Protein AF-A0A350LSX0-F1 (afdb_monomer)

Structure (mmCIF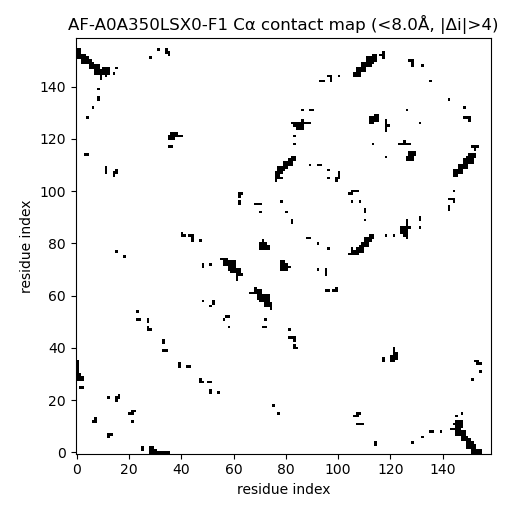, N/CA/C/O backbone):
data_AF-A0A350LSX0-F1
#
_entry.id   AF-A0A350LSX0-F1
#
loop_
_atom_site.group_PDB
_atom_site.id
_atom_site.type_symbol
_atom_site.label_atom_id
_atom_site.label_alt_id
_atom_site.label_comp_id
_atom_site.label_asym_id
_atom_site.label_entity_id
_atom_site.label_seq_id
_atom_site.pdbx_PDB_ins_code
_atom_site.Cartn_x
_atom_site.Cartn_y
_atom_site.Cartn_z
_atom_site.occupancy
_atom_site.B_iso_or_equiv
_atom_site.auth_seq_id
_atom_site.auth_comp_id
_atom_site.auth_asym_id
_atom_site.auth_atom_id
_atom_site.pdbx_PDB_model_num
ATOM 1 N N . MET A 1 1 ? 0.046 -7.580 -15.743 1.00 90.56 1 MET A N 1
ATOM 2 C CA . MET A 1 1 ? 0.587 -7.175 -14.423 1.00 90.56 1 MET A CA 1
ATOM 3 C C . MET A 1 1 ? -0.139 -7.968 -13.375 1.00 90.56 1 MET A C 1
ATOM 5 O O . MET A 1 1 ? -1.359 -8.046 -13.428 1.00 90.56 1 MET A O 1
ATOM 9 N N . GLU A 1 2 ? 0.595 -8.525 -12.425 1.00 93.00 2 GLU A N 1
ATOM 10 C CA . GLU A 1 2 ? 0.036 -9.377 -11.383 1.00 93.00 2 GLU A CA 1
ATOM 11 C C . GLU A 1 2 ? 0.762 -9.194 -10.048 1.00 93.00 2 GLU A C 1
ATOM 13 O O . GLU A 1 2 ? 1.821 -8.565 -9.965 1.00 93.00 2 GLU A O 1
ATOM 18 N N . ALA A 1 3 ? 0.169 -9.734 -8.985 1.00 93.81 3 ALA A N 1
ATOM 19 C CA . ALA A 1 3 ? 0.830 -9.851 -7.696 1.00 93.81 3 ALA A CA 1
ATOM 20 C C . ALA A 1 3 ? 1.832 -11.015 -7.733 1.00 93.81 3 ALA A C 1
ATOM 22 O O . ALA A 1 3 ? 1.428 -12.167 -7.856 1.00 93.81 3 ALA A O 1
ATOM 23 N N . ALA A 1 4 ? 3.118 -10.713 -7.570 1.00 94.44 4 ALA A N 1
ATOM 24 C CA . ALA A 1 4 ? 4.205 -11.688 -7.654 1.00 94.44 4 ALA A CA 1
ATOM 25 C C . ALA A 1 4 ? 4.786 -12.056 -6.279 1.00 94.44 4 ALA A C 1
ATOM 27 O O . ALA A 1 4 ? 5.150 -13.204 -6.034 1.00 94.44 4 ALA A O 1
ATOM 28 N N . GLU A 1 5 ? 4.852 -11.096 -5.352 1.00 96.88 5 GLU A N 1
ATOM 29 C CA . GLU A 1 5 ? 5.448 -11.293 -4.027 1.00 96.88 5 GLU A CA 1
ATOM 30 C C . GLU A 1 5 ? 4.555 -10.715 -2.923 1.00 96.88 5 GLU A C 1
ATOM 32 O O . GLU A 1 5 ? 3.847 -9.726 -3.117 1.00 96.88 5 GLU A O 1
ATOM 37 N N . THR A 1 6 ? 4.587 -11.314 -1.731 1.00 97.81 6 THR A N 1
ATOM 38 C CA . THR A 1 6 ? 3.789 -10.858 -0.583 1.00 97.81 6 THR A CA 1
ATOM 39 C C . THR A 1 6 ? 4.586 -10.913 0.713 1.00 97.81 6 THR A C 1
ATOM 41 O O . THR A 1 6 ? 5.335 -11.857 0.961 1.00 97.81 6 THR A O 1
ATOM 44 N N . PHE A 1 7 ? 4.418 -9.900 1.562 1.00 98.31 7 PHE A N 1
ATOM 45 C CA . PHE A 1 7 ? 4.984 -9.859 2.906 1.00 98.31 7 PHE A CA 1
ATOM 46 C C . PHE A 1 7 ? 3.950 -9.324 3.896 1.00 98.31 7 PHE A C 1
ATOM 48 O O . PHE A 1 7 ? 3.413 -8.228 3.719 1.00 98.31 7 PHE A O 1
ATOM 55 N N . SER A 1 8 ? 3.684 -10.096 4.952 1.00 98.00 8 SER A N 1
ATOM 56 C CA . SER A 1 8 ? 2.760 -9.709 6.020 1.00 98.00 8 SER A CA 1
ATOM 57 C C . SER A 1 8 ? 3.538 -9.210 7.236 1.00 98.00 8 SER A C 1
ATOM 59 O O . SER A 1 8 ? 4.121 -9.984 7.997 1.00 98.00 8 SER A O 1
ATOM 61 N N . HIS A 1 9 ? 3.551 -7.893 7.431 1.00 98.31 9 HIS A N 1
ATOM 62 C CA . HIS A 1 9 ? 4.085 -7.267 8.634 1.00 98.31 9 HIS A CA 1
ATOM 63 C C . HIS A 1 9 ? 3.003 -7.212 9.706 1.00 98.31 9 HIS A C 1
ATOM 65 O O . HIS A 1 9 ? 1.941 -6.630 9.480 1.00 98.31 9 HIS A O 1
ATOM 71 N N . ARG A 1 10 ? 3.281 -7.791 10.882 1.00 97.50 10 ARG A N 1
ATOM 72 C CA . ARG A 1 10 ? 2.348 -7.817 12.027 1.00 97.50 10 ARG A CA 1
ATOM 73 C C . ARG A 1 10 ? 0.950 -8.322 11.642 1.00 97.50 10 ARG A C 1
ATOM 75 O O . ARG A 1 10 ? -0.051 -7.744 12.050 1.00 97.50 10 ARG A O 1
ATOM 82 N N . TYR A 1 11 ? 0.903 -9.399 10.860 1.00 97.75 11 TYR A N 1
ATOM 83 C CA . TYR A 1 11 ? -0.334 -10.013 10.367 1.00 97.75 11 TYR A CA 1
ATOM 84 C C . TYR A 1 11 ? -1.203 -9.085 9.491 1.00 97.75 11 TYR A C 1
ATOM 86 O O . TYR A 1 11 ? -2.427 -9.208 9.456 1.00 97.75 11 TYR A O 1
ATOM 94 N N . GLY A 1 12 ? -0.593 -8.120 8.791 1.00 98.12 12 GLY A N 1
ATOM 95 C CA . GLY A 1 12 ? -1.312 -7.161 7.950 1.00 98.12 12 GLY A CA 1
ATOM 96 C C . GLY A 1 12 ? -2.175 -7.815 6.871 1.00 98.12 12 GLY A C 1
ATOM 97 O O . GLY A 1 12 ? -3.327 -7.423 6.694 1.00 98.12 12 GLY A O 1
ATOM 98 N N . GLN A 1 13 ? -1.668 -8.847 6.191 1.00 98.12 13 GLN A N 1
ATOM 99 C CA . GLN A 1 13 ? -2.440 -9.569 5.173 1.00 98.12 13 GLN A CA 1
ATOM 100 C C . GLN A 1 13 ? -3.673 -10.252 5.784 1.00 98.12 13 GLN A C 1
ATOM 102 O O . GLN A 1 13 ? -4.747 -10.278 5.183 1.00 98.12 13 GLN A O 1
ATOM 107 N N . GLU A 1 14 ? -3.531 -10.796 6.986 1.00 98.50 14 GLU A N 1
ATOM 108 C CA . GLU A 1 14 ? -4.579 -11.487 7.721 1.00 98.50 14 GLU A CA 1
ATOM 109 C C . GLU A 1 14 ? -5.671 -10.517 8.176 1.00 98.50 14 GLU A C 1
ATOM 111 O O . GLU A 1 14 ? -6.850 -10.835 8.030 1.00 98.50 14 GLU A O 1
ATOM 116 N N . VAL A 1 15 ? -5.308 -9.316 8.63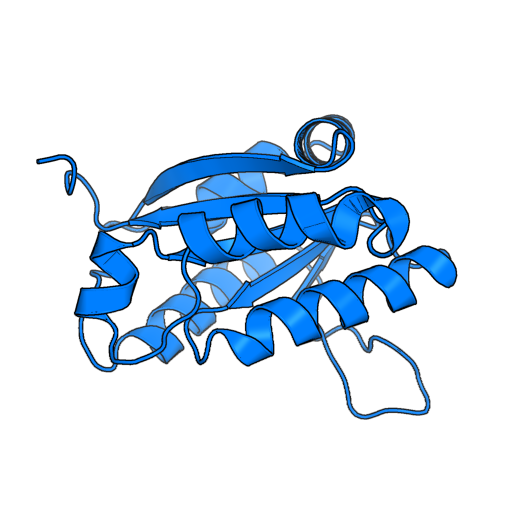9 1.00 98.31 15 VAL A N 1
ATOM 117 C CA . VAL A 1 15 ? -6.284 -8.263 8.968 1.00 98.31 15 VAL A CA 1
ATOM 118 C C . VAL A 1 15 ? -7.052 -7.831 7.717 1.00 98.31 15 VAL A C 1
ATOM 120 O O . VAL A 1 15 ? -8.280 -7.756 7.747 1.00 98.31 15 VAL A O 1
ATOM 123 N N . VAL A 1 16 ? -6.365 -7.625 6.587 1.00 98.38 16 VAL A N 1
ATOM 124 C CA . VAL A 1 16 ? -7.013 -7.286 5.305 1.00 98.38 16 VAL A CA 1
ATOM 125 C C . VAL A 1 16 ? -7.951 -8.408 4.841 1.00 98.38 16 VAL A C 1
ATOM 127 O O . VAL A 1 16 ? -9.064 -8.144 4.383 1.00 98.38 16 VAL A O 1
ATOM 130 N N . LYS A 1 17 ? -7.548 -9.674 5.006 1.00 97.88 17 LYS A N 1
ATOM 131 C CA . LYS A 1 17 ? -8.390 -10.840 4.705 1.00 97.88 17 LYS A CA 1
ATOM 132 C C . LYS A 1 17 ? -9.614 -10.917 5.619 1.00 97.88 17 LYS A C 1
ATOM 134 O O . LYS A 1 17 ? -10.703 -11.195 5.130 1.00 97.88 17 LYS A O 1
ATOM 139 N N . ALA A 1 18 ? -9.464 -10.649 6.915 1.00 97.56 18 ALA A N 1
ATOM 140 C CA . ALA A 1 18 ? -10.574 -10.634 7.871 1.00 97.56 18 ALA A CA 1
ATOM 141 C C . ALA A 1 18 ? -11.612 -9.538 7.561 1.00 97.56 18 ALA A C 1
ATOM 143 O O . ALA A 1 18 ? -12.774 -9.672 7.935 1.00 97.56 18 ALA A O 1
ATOM 144 N N . ARG A 1 19 ? -11.211 -8.485 6.836 1.00 96.75 19 ARG A N 1
ATOM 145 C CA . ARG A 1 19 ? -12.097 -7.443 6.290 1.00 96.75 19 ARG A CA 1
ATOM 146 C C . ARG A 1 19 ? -12.722 -7.804 4.935 1.00 96.75 19 ARG A C 1
ATOM 148 O O . ARG A 1 19 ? -13.415 -6.975 4.369 1.00 96.75 19 ARG A O 1
ATOM 155 N N . ALA A 1 20 ? -12.475 -9.007 4.410 1.00 97.62 20 ALA A N 1
ATOM 156 C CA . ALA A 1 20 ? -12.899 -9.451 3.077 1.00 97.62 20 ALA A CA 1
ATOM 157 C C . ALA A 1 20 ? -12.360 -8.598 1.905 1.00 97.62 20 ALA A C 1
ATOM 159 O O . ALA A 1 20 ? -12.885 -8.666 0.801 1.00 97.62 20 ALA A O 1
ATOM 160 N N . LEU A 1 21 ? -11.271 -7.845 2.112 1.00 98.38 21 LEU A N 1
ATOM 161 C CA . LEU A 1 21 ? -10.711 -6.940 1.097 1.00 98.38 21 LEU A CA 1
ATOM 162 C C . LEU A 1 21 ? -9.533 -7.530 0.313 1.00 98.38 21 LEU A C 1
ATOM 164 O O . LEU A 1 21 ? -9.080 -6.930 -0.658 1.00 98.38 21 LEU A O 1
ATOM 168 N N . ARG A 1 22 ? -9.010 -8.697 0.713 1.00 98.00 22 ARG A N 1
ATOM 169 C CA . ARG A 1 22 ? -7.816 -9.289 0.084 1.00 98.00 22 ARG A CA 1
ATOM 170 C C . ARG A 1 22 ? -7.996 -9.481 -1.422 1.00 98.00 22 ARG A C 1
ATOM 172 O O . ARG A 1 22 ? -7.127 -9.077 -2.190 1.00 98.00 22 ARG A O 1
ATOM 179 N N . ASP A 1 23 ? -9.093 -10.107 -1.824 1.00 97.56 23 ASP A N 1
ATOM 180 C CA . ASP A 1 23 ? -9.300 -10.478 -3.223 1.00 97.56 23 ASP A CA 1
ATOM 181 C C . ASP A 1 23 ? -9.606 -9.237 -4.078 1.00 97.56 23 ASP A C 1
ATOM 183 O O . ASP A 1 23 ? -9.139 -9.152 -5.210 1.00 97.56 23 ASP A O 1
ATOM 187 N N . GLU A 1 24 ? -10.259 -8.214 -3.508 1.00 97.75 24 GLU A N 1
ATOM 188 C CA . GLU A 1 24 ? -10.415 -6.904 -4.157 1.00 97.75 24 GLU A CA 1
ATOM 189 C C . GLU A 1 24 ? -9.065 -6.225 -4.423 1.00 97.75 24 GLU A C 1
ATOM 191 O O . GLU A 1 24 ? -8.840 -5.690 -5.509 1.00 97.75 24 GLU A O 1
ATOM 196 N N . VAL A 1 25 ? -8.147 -6.257 -3.449 1.00 98.12 25 VAL A N 1
ATOM 197 C CA . VAL A 1 25 ? -6.797 -5.695 -3.607 1.00 98.12 25 VAL A CA 1
ATOM 198 C C . VAL A 1 25 ? -6.043 -6.425 -4.719 1.00 98.12 25 VAL A C 1
ATOM 200 O O . VAL A 1 25 ? -5.471 -5.766 -5.588 1.00 98.12 25 VAL A O 1
ATOM 203 N N . LEU A 1 26 ? -6.072 -7.762 -4.737 1.00 97.75 26 LEU A N 1
ATOM 204 C CA . LEU A 1 26 ? -5.422 -8.560 -5.786 1.00 97.75 26 LEU A CA 1
ATOM 205 C C . LEU A 1 26 ? -6.017 -8.272 -7.170 1.00 97.75 26 LEU A C 1
ATOM 207 O O . LEU A 1 26 ? -5.274 -8.042 -8.121 1.00 97.75 26 LEU A O 1
ATOM 211 N N . ALA A 1 27 ? -7.344 -8.199 -7.273 1.00 96.62 27 ALA A N 1
ATOM 212 C CA . ALA A 1 27 ? -8.020 -7.844 -8.516 1.00 96.62 27 ALA A CA 1
ATOM 213 C C . ALA A 1 27 ? -7.669 -6.419 -8.980 1.00 96.62 27 ALA A C 1
ATOM 215 O O . ALA A 1 27 ? -7.510 -6.177 -10.172 1.00 96.62 27 ALA A O 1
ATOM 216 N N . SER A 1 28 ? -7.483 -5.470 -8.054 1.00 96.50 28 SER A N 1
ATOM 217 C CA . SER A 1 28 ? -7.142 -4.083 -8.402 1.00 96.50 28 SER A CA 1
ATOM 218 C C . SER A 1 28 ? -5.751 -3.925 -9.028 1.00 96.50 28 SER A C 1
ATOM 220 O O . SER A 1 28 ? -5.526 -2.976 -9.786 1.00 96.50 28 SER A O 1
ATOM 222 N N . VAL A 1 29 ? -4.819 -4.841 -8.742 1.00 95.81 29 VAL A N 1
ATOM 223 C CA . VAL A 1 29 ? -3.461 -4.820 -9.309 1.00 95.81 29 VAL A CA 1
ATOM 224 C C . VAL A 1 29 ? -3.303 -5.720 -10.533 1.00 95.81 29 VAL A C 1
ATOM 226 O O . VAL A 1 29 ? -2.344 -5.546 -11.276 1.00 95.81 29 VAL A O 1
ATOM 229 N N . SER A 1 30 ? -4.238 -6.636 -10.779 1.00 93.88 30 SER A N 1
ATOM 230 C CA . SER A 1 30 ? -4.233 -7.484 -11.973 1.00 93.88 30 SER A CA 1
ATOM 231 C C . SER A 1 30 ? -4.598 -6.672 -13.225 1.00 93.88 30 SER A C 1
ATOM 233 O O . SER A 1 30 ? -5.538 -5.871 -13.199 1.00 93.88 30 SER A O 1
ATOM 235 N N . SER A 1 31 ? -3.807 -6.791 -14.299 1.00 89.31 31 SER A N 1
ATOM 236 C CA . SER A 1 31 ? -4.041 -6.070 -15.560 1.00 89.31 31 SER A CA 1
ATOM 237 C C . SER A 1 31 ? -3.163 -6.557 -16.718 1.00 89.31 31 SER A C 1
ATOM 239 O O . SER A 1 31 ? -1.979 -6.229 -16.747 1.00 89.31 31 SER A O 1
ATOM 241 N N . ASP A 1 32 ? -3.754 -7.166 -17.739 1.00 86.06 32 ASP A N 1
ATOM 242 C CA . ASP A 1 32 ? -3.034 -7.643 -18.936 1.00 86.06 32 ASP A CA 1
ATOM 243 C C . ASP A 1 32 ? -2.578 -6.487 -19.856 1.00 86.06 32 ASP A C 1
ATOM 245 O O . ASP A 1 32 ? -1.656 -6.611 -20.656 1.00 86.06 32 ASP A O 1
ATOM 249 N N . GLU A 1 33 ? -3.220 -5.321 -19.737 1.00 83.94 33 GLU A N 1
ATOM 250 C CA . GLU A 1 33 ? -3.027 -4.171 -20.635 1.00 83.94 33 GLU A CA 1
ATOM 251 C C . GLU A 1 33 ? -1.869 -3.238 -20.243 1.00 83.94 33 GLU A C 1
ATOM 253 O O . GLU A 1 33 ? -1.480 -2.349 -21.013 1.00 83.94 33 GLU A O 1
ATOM 258 N N . ILE A 1 34 ? -1.358 -3.366 -19.015 1.00 85.75 34 ILE A N 1
ATOM 259 C CA . ILE A 1 34 ? -0.366 -2.450 -18.448 1.00 85.75 34 ILE A CA 1
ATOM 260 C C . ILE A 1 34 ? 0.899 -3.232 -18.114 1.00 85.75 34 ILE A C 1
ATOM 262 O O . ILE A 1 34 ? 0.979 -3.908 -17.090 1.00 85.75 34 ILE A O 1
ATOM 266 N N . GLY A 1 35 ? 1.897 -3.098 -18.986 1.00 86.88 35 GLY A N 1
ATOM 267 C CA . GLY A 1 35 ? 3.244 -3.624 -18.769 1.00 86.88 35 GLY A CA 1
ATOM 268 C C . GLY A 1 35 ? 4.119 -2.720 -17.896 1.00 86.88 35 GLY A C 1
ATOM 269 O O . GLY A 1 35 ? 3.783 -1.559 -17.618 1.00 86.88 35 GLY A O 1
ATOM 270 N N . MET A 1 36 ? 5.288 -3.235 -17.516 1.00 90.44 36 MET A N 1
ATOM 271 C CA . MET A 1 36 ? 6.273 -2.535 -16.686 1.00 90.44 36 MET A CA 1
ATOM 272 C C . MET A 1 36 ? 7.350 -1.891 -17.562 1.00 90.44 36 M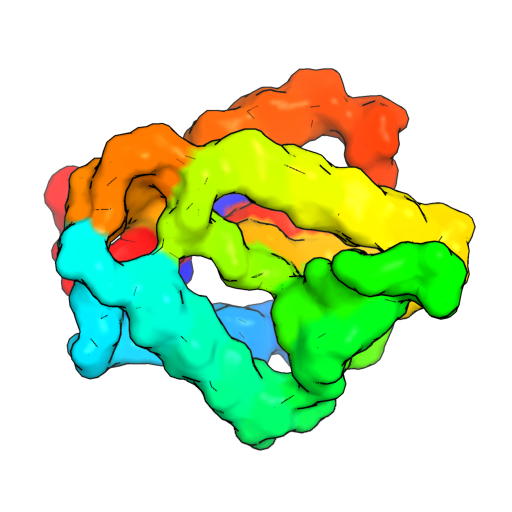ET A C 1
ATOM 274 O O . MET A 1 36 ? 8.305 -2.537 -17.975 1.00 90.44 36 MET A O 1
ATOM 278 N N . ALA A 1 37 ? 7.227 -0.592 -17.842 1.00 91.44 37 ALA A N 1
ATOM 279 C CA . ALA A 1 37 ? 8.216 0.129 -18.643 1.00 91.44 37 ALA A CA 1
ATOM 280 C C . ALA A 1 37 ? 8.439 1.561 -18.151 1.00 91.44 37 ALA A C 1
ATOM 282 O O . ALA A 1 37 ? 7.628 2.144 -17.422 1.00 91.44 37 ALA A O 1
ATOM 283 N N . ARG A 1 38 ? 9.554 2.164 -18.570 1.00 91.38 38 ARG A N 1
ATOM 284 C CA . ARG A 1 38 ? 9.881 3.549 -18.226 1.00 91.38 38 ARG A CA 1
ATOM 285 C C . ARG A 1 38 ? 8.740 4.481 -18.641 1.00 91.38 38 ARG A C 1
ATOM 287 O O . ARG A 1 38 ? 8.293 4.461 -19.780 1.00 91.38 38 ARG A O 1
ATOM 294 N N . GLY A 1 39 ? 8.292 5.319 -17.706 1.00 90.12 39 GLY A N 1
ATOM 295 C CA . GLY A 1 39 ? 7.164 6.233 -17.916 1.00 90.12 39 GLY A CA 1
ATOM 296 C C . GLY A 1 39 ? 5.784 5.633 -17.619 1.00 90.12 39 GLY A C 1
ATOM 297 O O . GLY A 1 39 ? 4.813 6.380 -17.581 1.00 90.12 39 GLY A O 1
ATOM 298 N N . HIS A 1 40 ? 5.672 4.331 -17.326 1.00 93.25 40 HIS A N 1
ATOM 299 C CA . HIS A 1 40 ? 4.387 3.702 -16.983 1.00 93.25 40 HIS A CA 1
ATOM 300 C C . HIS A 1 40 ? 3.982 3.875 -15.512 1.00 93.25 40 HIS A C 1
ATOM 302 O O . HIS A 1 40 ? 2.855 3.549 -15.154 1.00 93.25 40 HIS A O 1
ATOM 308 N N . ALA A 1 41 ? 4.855 4.407 -14.650 1.00 92.81 41 ALA A N 1
ATOM 309 C CA . ALA A 1 41 ? 4.599 4.512 -13.211 1.00 92.81 41 ALA A CA 1
ATOM 310 C C . ALA A 1 41 ? 3.293 5.257 -12.868 1.00 92.81 41 ALA A C 1
ATOM 312 O O . ALA A 1 41 ? 2.550 4.807 -11.993 1.00 92.81 41 ALA A O 1
ATOM 313 N N . SER A 1 42 ? 2.998 6.364 -13.565 1.00 93.31 42 SER A N 1
ATOM 314 C CA . SER A 1 42 ? 1.752 7.124 -13.393 1.00 93.31 42 SER A CA 1
ATOM 315 C C . SER A 1 42 ? 0.539 6.347 -13.899 1.00 93.31 42 SER A C 1
ATOM 317 O O . SER A 1 42 ? -0.458 6.266 -13.191 1.00 93.31 42 SER A O 1
ATOM 319 N N . ARG A 1 43 ? 0.652 5.716 -15.073 1.00 94.44 43 ARG A N 1
ATOM 320 C CA . ARG A 1 43 ? -0.409 4.898 -15.677 1.00 94.44 43 ARG A CA 1
ATOM 321 C C . ARG A 1 43 ? -0.781 3.702 -14.798 1.00 94.44 43 ARG A C 1
ATOM 323 O O . ARG A 1 43 ? -1.961 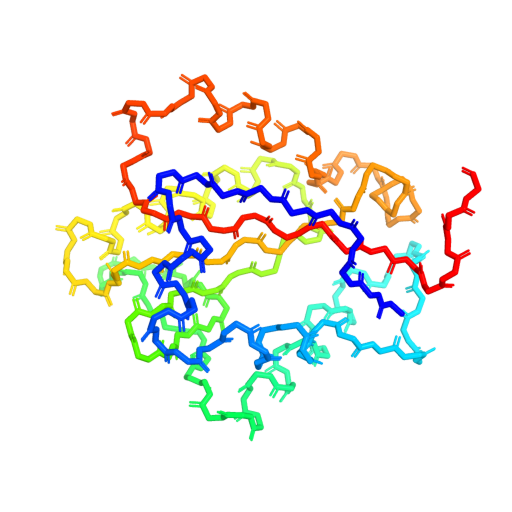3.423 -14.627 1.00 94.44 43 ARG A O 1
ATOM 330 N N . ILE A 1 44 ? 0.209 3.032 -14.205 1.00 94.94 44 ILE A N 1
ATOM 331 C CA . ILE A 1 44 ? -0.004 1.942 -13.240 1.00 94.94 44 ILE A CA 1
ATOM 332 C C . ILE A 1 44 ? -0.792 2.456 -12.034 1.00 94.94 44 ILE A C 1
ATOM 334 O O . ILE A 1 44 ? -1.796 1.860 -11.650 1.00 94.94 44 ILE A O 1
ATOM 338 N N . ASN A 1 45 ? -0.354 3.577 -11.451 1.00 94.81 45 ASN A N 1
ATOM 339 C CA . ASN A 1 45 ? -1.011 4.164 -10.287 1.00 94.81 45 ASN A CA 1
ATOM 340 C C . ASN A 1 45 ? -2.467 4.554 -10.602 1.00 94.81 45 ASN A C 1
ATOM 342 O O . ASN A 1 45 ? -3.377 4.166 -9.874 1.00 94.81 45 ASN A O 1
ATOM 346 N N . GLU A 1 46 ? -2.695 5.255 -11.712 1.00 95.25 46 GLU A N 1
ATOM 347 C CA . GLU A 1 46 ? -4.022 5.694 -12.145 1.00 95.25 46 GLU A CA 1
ATOM 348 C C . GLU A 1 46 ? -4.967 4.518 -12.415 1.00 95.25 46 GLU A C 1
ATOM 350 O O . GLU A 1 46 ? -6.103 4.522 -11.939 1.00 95.25 46 GLU A O 1
ATOM 355 N N . ALA A 1 47 ? -4.490 3.473 -13.093 1.00 95.75 47 ALA A N 1
ATOM 356 C CA . ALA A 1 47 ? -5.294 2.291 -13.381 1.00 95.75 47 ALA A CA 1
ATOM 357 C C . ALA A 1 47 ? -5.709 1.538 -12.111 1.00 95.75 47 ALA A C 1
ATOM 359 O O . ALA A 1 47 ? -6.876 1.172 -11.964 1.00 95.75 47 ALA A O 1
ATOM 360 N N . ILE A 1 48 ? -4.785 1.352 -11.161 1.00 96.94 48 ILE A N 1
ATOM 361 C CA . ILE A 1 48 ? -5.110 0.723 -9.874 1.00 96.94 48 ILE A CA 1
ATOM 362 C C . ILE A 1 48 ? -6.118 1.590 -9.107 1.00 96.94 48 ILE A C 1
ATOM 364 O O . ILE A 1 48 ? -7.108 1.067 -8.599 1.00 96.94 48 ILE A O 1
ATOM 368 N N . ARG A 1 49 ? -5.932 2.917 -9.066 1.00 97.12 49 ARG A N 1
ATOM 369 C CA . ARG A 1 49 ? -6.874 3.837 -8.400 1.00 97.12 49 ARG A CA 1
ATOM 370 C C . ARG A 1 49 ? -8.266 3.808 -9.025 1.00 97.12 49 ARG A C 1
ATOM 372 O O . ARG A 1 49 ? -9.249 3.786 -8.290 1.00 97.12 49 ARG A O 1
ATOM 379 N N . SER A 1 50 ? -8.359 3.762 -10.352 1.00 96.69 50 SER A N 1
ATOM 380 C CA . SER A 1 50 ? -9.633 3.644 -11.070 1.00 96.69 50 SER A CA 1
ATOM 381 C C . SER A 1 50 ? -10.371 2.347 -10.714 1.00 96.69 50 SER A C 1
ATOM 383 O O . SER A 1 50 ? -11.568 2.370 -10.409 1.00 96.69 50 SER A O 1
ATOM 385 N N . ARG A 1 51 ? -9.648 1.220 -10.652 1.00 97.12 51 ARG A N 1
ATOM 386 C CA . ARG A 1 51 ? -10.216 -0.067 -10.225 1.00 97.12 51 ARG A CA 1
ATOM 387 C C . ARG A 1 51 ? -10.652 -0.045 -8.762 1.00 97.12 51 ARG A C 1
ATOM 389 O O . ARG A 1 51 ? -11.765 -0.457 -8.468 1.00 97.12 51 ARG A O 1
ATOM 396 N N . LEU A 1 52 ? -9.841 0.509 -7.859 1.00 98.00 52 LEU A N 1
ATOM 397 C CA . LEU A 1 52 ? -10.207 0.661 -6.444 1.00 98.00 52 LEU A CA 1
ATOM 398 C C . LEU A 1 52 ? -11.475 1.506 -6.266 1.00 98.00 52 LEU A C 1
ATOM 400 O O . LEU A 1 52 ? -12.374 1.110 -5.525 1.00 98.00 52 LEU A O 1
ATOM 404 N N . ALA A 1 53 ? -11.582 2.635 -6.971 1.00 97.69 53 ALA A N 1
ATOM 405 C CA . ALA A 1 53 ? -12.780 3.473 -6.939 1.00 97.69 53 ALA A CA 1
ATOM 406 C C . ALA A 1 53 ? -14.022 2.720 -7.431 1.00 97.69 53 ALA A C 1
ATOM 408 O O . ALA A 1 53 ? -15.077 2.792 -6.802 1.00 97.69 53 ALA A O 1
ATOM 409 N N . SER A 1 54 ? -13.881 1.943 -8.509 1.00 97.25 54 SER A N 1
ATOM 410 C CA . SER A 1 54 ? -14.959 1.101 -9.048 1.00 97.25 54 SER A CA 1
ATOM 411 C C . SER A 1 54 ? -15.405 0.015 -8.058 1.00 97.25 54 SER A C 1
ATOM 413 O O . SER A 1 54 ? -16.568 -0.380 -8.059 1.00 97.25 54 SER A O 1
ATOM 415 N N . SER A 1 55 ? -14.512 -0.410 -7.161 1.00 96.56 55 SER A N 1
ATOM 416 C CA . SER A 1 55 ? -14.784 -1.348 -6.062 1.00 96.56 55 SER A CA 1
ATOM 417 C C . SER A 1 55 ? -15.274 -0.669 -4.770 1.00 96.56 55 SER A C 1
ATOM 419 O O . SER A 1 55 ? -15.359 -1.310 -3.719 1.00 96.56 55 SER A O 1
ATOM 421 N N . GLY A 1 56 ? -15.581 0.632 -4.808 1.00 97.62 56 GLY A N 1
ATOM 422 C CA . GLY A 1 56 ? -16.130 1.382 -3.674 1.00 97.62 56 GLY A CA 1
ATOM 423 C C . GLY A 1 56 ? -15.097 1.885 -2.663 1.00 97.62 56 GLY A C 1
ATOM 424 O O . GLY A 1 56 ? -15.466 2.238 -1.544 1.00 97.62 56 GLY A O 1
ATOM 425 N N . TRP A 1 57 ? -13.811 1.923 -3.018 1.00 98.50 57 TRP A N 1
ATOM 426 C CA . TRP A 1 57 ? -12.803 2.563 -2.175 1.00 98.50 57 TRP A CA 1
ATOM 427 C C . TRP A 1 57 ? -12.896 4.088 -2.282 1.00 98.50 57 TRP A C 1
ATOM 429 O O . TRP A 1 57 ? -12.979 4.644 -3.378 1.00 98.50 57 TRP A O 1
ATOM 439 N N . ALA A 1 58 ? -12.817 4.781 -1.146 1.00 98.19 58 ALA A N 1
ATOM 440 C CA . ALA A 1 58 ? -12.722 6.235 -1.127 1.00 98.19 58 ALA A CA 1
ATOM 441 C C . ALA A 1 58 ? -11.293 6.661 -1.488 1.00 98.19 58 ALA A C 1
ATOM 443 O O . ALA A 1 58 ? -10.341 6.242 -0.827 1.00 98.19 58 ALA A O 1
ATOM 444 N N . LEU A 1 59 ? -11.143 7.482 -2.528 1.00 98.31 59 LEU A N 1
ATOM 445 C CA . LEU A 1 59 ? -9.843 7.960 -3.000 1.00 98.31 59 LEU A CA 1
ATOM 446 C C . LEU A 1 59 ? -9.351 9.184 -2.221 1.00 98.31 59 LEU A C 1
ATOM 448 O O . LEU A 1 59 ? -10.144 9.961 -1.694 1.00 98.31 59 LEU A O 1
ATOM 452 N N . ASP A 1 60 ? -8.028 9.338 -2.180 1.00 97.12 60 ASP A N 1
ATOM 453 C CA . ASP A 1 60 ? -7.306 10.464 -1.569 1.00 97.12 60 ASP A CA 1
ATOM 454 C C . ASP A 1 60 ? -7.771 10.855 -0.152 1.00 97.12 60 ASP A C 1
ATOM 456 O O . ASP A 1 60 ? -7.946 12.040 0.150 1.00 97.12 60 ASP A O 1
ATOM 460 N N . PRO A 1 61 ? -7.987 9.891 0.765 1.00 96.62 61 PRO A N 1
ATOM 461 C CA . PRO A 1 61 ? -8.316 10.230 2.135 1.00 96.62 61 PRO A CA 1
ATOM 462 C C . PRO A 1 61 ? -7.129 10.933 2.804 1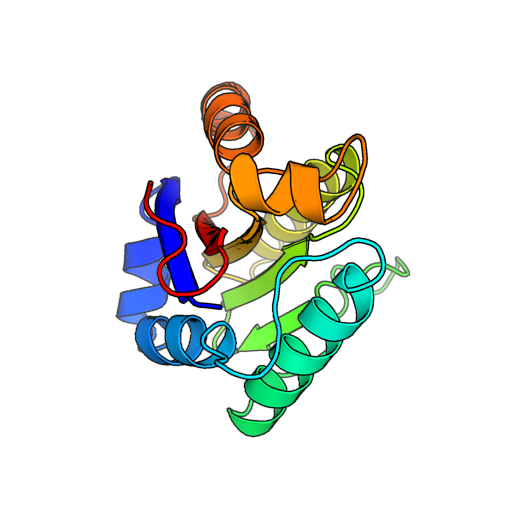.00 96.62 61 PRO A C 1
ATOM 464 O O . PRO A 1 61 ? -5.998 10.434 2.837 1.00 96.62 61 PRO A O 1
ATOM 467 N N . ARG A 1 62 ? -7.436 12.077 3.413 1.00 96.38 62 ARG A N 1
ATOM 468 C CA . ARG A 1 62 ? -6.494 12.868 4.207 1.00 96.38 62 ARG A CA 1
ATOM 469 C C . ARG A 1 62 ? -5.954 12.051 5.376 1.00 96.38 62 ARG A C 1
ATOM 471 O O . ARG A 1 62 ? -6.727 11.517 6.176 1.00 96.38 62 ARG A O 1
ATOM 478 N N . VAL A 1 63 ? -4.630 12.027 5.509 1.00 95.44 63 VAL A N 1
ATOM 479 C CA . VAL A 1 63 ? -3.908 11.427 6.643 1.00 95.44 63 VAL A CA 1
ATOM 480 C C . VAL A 1 63 ? -4.236 12.178 7.933 1.00 95.44 63 VAL A C 1
ATOM 482 O O . VAL A 1 63 ? -4.488 11.564 8.965 1.00 95.44 63 VAL A O 1
ATOM 485 N N . HIS A 1 64 ? -4.262 13.511 7.868 1.00 92.00 6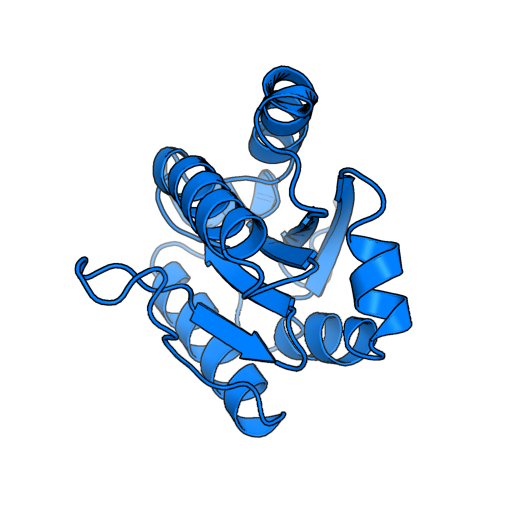4 HIS A N 1
ATOM 486 C CA . HIS A 1 64 ? -4.595 14.395 8.981 1.00 92.00 64 HIS A CA 1
ATOM 487 C C . HIS A 1 64 ? -5.146 15.721 8.436 1.00 92.00 64 HIS A C 1
ATOM 489 O O . HIS A 1 64 ? -4.694 16.197 7.399 1.00 92.00 64 HIS A O 1
ATOM 495 N N . THR A 1 65 ? -6.103 16.347 9.124 1.00 85.19 65 THR A N 1
ATOM 496 C CA . THR A 1 65 ? -6.809 17.551 8.633 1.00 85.19 65 THR A CA 1
ATOM 497 C C . THR A 1 65 ? -5.914 18.787 8.507 1.00 85.19 65 THR A C 1
ATOM 499 O O . THR A 1 65 ? -6.142 19.624 7.642 1.00 85.19 65 THR A O 1
ATOM 502 N N . GLY A 1 66 ? -4.880 18.895 9.344 1.00 88.56 66 GLY A N 1
ATOM 503 C CA . GLY A 1 66 ? -3.918 20.007 9.332 1.00 88.56 66 GLY A CA 1
ATOM 504 C C . GLY A 1 66 ? -2.770 19.891 8.319 1.00 88.56 66 GLY A C 1
ATOM 505 O O . GLY A 1 66 ? -1.925 20.780 8.278 1.00 88.56 66 GLY A O 1
ATOM 506 N N . PHE A 1 67 ? -2.696 18.811 7.531 1.00 88.56 67 PHE A N 1
ATOM 507 C CA . PHE A 1 67 ? -1.594 18.574 6.593 1.00 88.56 67 PHE A CA 1
ATOM 508 C C . PHE A 1 67 ? -2.122 18.193 5.208 1.00 88.56 67 PHE A C 1
ATOM 510 O O . PHE A 1 67 ? -3.076 17.431 5.081 1.00 88.56 67 PHE A O 1
ATOM 517 N N . ASN A 1 68 ? -1.464 18.677 4.151 1.00 91.38 68 ASN A N 1
ATOM 518 C CA . ASN A 1 68 ? -1.776 18.297 2.771 1.00 91.38 68 ASN A CA 1
ATOM 519 C C . ASN A 1 68 ? -1.120 16.947 2.425 1.00 91.38 68 ASN A C 1
ATOM 521 O O . ASN A 1 68 ? -0.176 16.890 1.637 1.00 91.38 68 ASN A O 1
ATOM 525 N N . LEU A 1 69 ? -1.563 15.882 3.094 1.00 93.50 69 LEU A N 1
ATOM 526 C CA . LEU A 1 69 ? -1.029 14.528 2.960 1.00 93.50 69 LEU A CA 1
ATOM 527 C C . LEU A 1 69 ? -2.164 13.528 2.809 1.00 93.50 69 LEU A C 1
ATOM 529 O O . LEU A 1 69 ? -3.013 13.434 3.692 1.00 93.50 69 LEU A O 1
ATOM 533 N N . ASP A 1 70 ? -2.099 12.737 1.742 1.00 96.75 70 ASP A N 1
ATOM 534 C CA . ASP A 1 70 ? -3.090 11.713 1.419 1.00 96.75 70 ASP A CA 1
ATOM 535 C C . ASP A 1 70 ? -2.412 10.350 1.201 1.00 96.75 70 ASP A C 1
ATOM 537 O O . ASP A 1 70 ? -1.207 10.258 0.897 1.00 96.75 70 ASP A O 1
ATOM 541 N N . VAL A 1 71 ? -3.203 9.292 1.369 1.00 97.56 71 VAL A N 1
ATOM 542 C CA . VAL A 1 71 ? -2.933 7.950 0.818 1.00 97.56 71 VAL A CA 1
ATOM 543 C C . VAL A 1 71 ? -3.803 7.745 -0.422 1.00 97.56 71 VAL A C 1
ATOM 545 O O . VAL A 1 71 ? -4.707 8.538 -0.660 1.00 97.56 71 VAL A O 1
ATOM 548 N N . ASN A 1 72 ? -3.550 6.726 -1.247 1.00 98.19 72 ASN A N 1
ATOM 549 C CA . ASN A 1 72 ? -4.298 6.610 -2.506 1.00 98.19 72 ASN A CA 1
ATOM 550 C C . ASN A 1 72 ? -5.767 6.239 -2.303 1.00 98.19 72 ASN A C 1
ATOM 552 O O . ASN A 1 72 ? -6.611 6.729 -3.055 1.00 98.19 72 ASN A O 1
ATOM 556 N N . ALA A 1 73 ? -6.062 5.370 -1.334 1.00 98.50 73 ALA A N 1
ATOM 557 C CA . ALA A 1 73 ? -7.415 4.893 -1.092 1.00 98.50 73 ALA A CA 1
ATOM 558 C C . ALA A 1 73 ? -7.632 4.397 0.349 1.00 98.50 73 ALA A C 1
ATOM 560 O O . ALA A 1 73 ? -6.683 4.012 1.036 1.00 98.50 73 ALA A O 1
ATOM 561 N N . ILE A 1 74 ? -8.890 4.372 0.794 1.00 98.62 74 ILE A N 1
ATOM 562 C CA . ILE A 1 74 ? -9.327 3.719 2.036 1.00 98.62 74 ILE A CA 1
ATOM 563 C C . ILE A 1 74 ? -10.676 3.019 1.844 1.00 98.62 74 ILE A C 1
ATOM 565 O O . ILE A 1 74 ? -11.576 3.556 1.196 1.00 98.62 74 ILE A O 1
ATOM 569 N N . LYS A 1 75 ? -10.832 1.842 2.449 1.00 98.56 75 LYS A N 1
ATOM 570 C CA . LYS A 1 75 ? -12.111 1.127 2.574 1.00 98.56 75 LYS A CA 1
ATOM 571 C C . LYS A 1 75 ? -12.094 0.288 3.844 1.00 98.56 75 LYS A C 1
ATOM 573 O O . LYS A 1 75 ? -11.059 -0.277 4.173 1.00 98.56 75 LYS A O 1
ATOM 578 N N . ASP A 1 76 ? -13.192 0.272 4.596 1.00 98.06 76 ASP A N 1
ATOM 579 C CA . ASP A 1 76 ? -13.356 -0.515 5.832 1.00 98.06 76 ASP A CA 1
ATOM 580 C C . ASP A 1 76 ? -12.150 -0.475 6.782 1.00 98.06 76 ASP A C 1
ATOM 582 O O . ASP A 1 76 ? -11.706 -1.492 7.319 1.00 98.06 76 ASP A O 1
ATOM 586 N N . ARG A 1 77 ? -11.617 0.739 6.991 1.00 98.19 77 ARG A N 1
ATOM 587 C CA . ARG A 1 77 ? -10.447 1.010 7.847 1.00 98.19 77 ARG A CA 1
ATOM 588 C C . ARG A 1 77 ? -9.159 0.324 7.366 1.00 98.19 77 ARG A C 1
ATOM 590 O O . ARG A 1 77 ? -8.245 0.108 8.154 1.00 98.19 77 ARG A O 1
ATOM 597 N N . VAL A 1 78 ? -9.047 0.029 6.077 1.00 98.75 78 VAL A N 1
ATOM 598 C CA . VAL A 1 78 ? -7.810 -0.398 5.418 1.00 98.75 78 VAL A CA 1
ATOM 599 C C . VAL A 1 78 ? -7.341 0.714 4.492 1.00 98.75 78 VAL A C 1
ATOM 601 O O . VAL A 1 78 ? -8.056 1.092 3.566 1.00 98.75 78 VAL A O 1
ATOM 604 N N . GLY A 1 79 ? -6.154 1.262 4.753 1.00 98.62 79 GLY A N 1
ATOM 605 C CA . GLY A 1 79 ? -5.517 2.245 3.871 1.00 98.62 79 GLY A CA 1
ATOM 606 C C . GLY A 1 79 ? -4.686 1.563 2.787 1.00 98.62 79 GLY A C 1
ATOM 607 O O . GLY A 1 79 ? -4.055 0.547 3.059 1.00 98.62 79 GLY A O 1
ATOM 608 N N . LEU A 1 80 ? -4.643 2.118 1.576 1.00 98.75 80 LEU A N 1
ATOM 609 C CA . LEU A 1 80 ? -3.849 1.585 0.469 1.00 98.75 80 LEU A CA 1
ATOM 610 C C . LEU A 1 80 ? -3.087 2.692 -0.258 1.00 98.75 80 LEU A C 1
ATOM 612 O O . LEU A 1 80 ? -3.639 3.750 -0.562 1.00 98.75 80 LEU A O 1
ATOM 616 N N . THR A 1 81 ? -1.820 2.414 -0.565 1.00 98.56 81 THR A N 1
ATOM 617 C CA . THR A 1 81 ? -0.962 3.272 -1.387 1.00 98.56 81 THR A CA 1
ATOM 618 C C . THR A 1 81 ? -0.201 2.432 -2.405 1.00 98.56 81 THR A C 1
ATOM 620 O O . THR A 1 81 ? 0.363 1.392 -2.068 1.00 98.56 81 THR A O 1
ATOM 623 N N . VAL A 1 82 ? -0.168 2.910 -3.647 1.00 98.00 82 VAL A N 1
ATOM 624 C CA . VAL A 1 82 ? 0.647 2.377 -4.738 1.00 98.00 82 VAL A CA 1
ATOM 625 C C . VAL A 1 82 ? 1.873 3.266 -4.892 1.00 98.00 82 VAL A C 1
ATOM 627 O O . VAL A 1 82 ? 1.766 4.425 -5.296 1.00 98.00 82 VAL A O 1
ATOM 630 N N . GLN A 1 83 ? 3.050 2.719 -4.606 1.00 97.69 83 GLN A N 1
ATOM 631 C CA . GLN A 1 83 ? 4.312 3.439 -4.677 1.00 97.69 83 GLN A CA 1
ATOM 632 C C . GLN A 1 83 ? 5.205 2.883 -5.792 1.00 97.69 83 GLN A C 1
ATOM 634 O O . GLN A 1 83 ? 6.022 1.990 -5.585 1.00 97.69 83 GLN A O 1
ATOM 639 N N . THR A 1 84 ? 5.061 3.462 -6.983 1.00 96.00 84 THR A N 1
ATOM 640 C CA . THR A 1 84 ? 5.875 3.194 -8.185 1.00 96.00 84 THR A CA 1
ATOM 641 C C . THR A 1 84 ? 6.941 4.270 -8.430 1.00 96.00 84 THR A C 1
ATOM 643 O O . THR A 1 84 ? 7.576 4.287 -9.481 1.00 96.00 84 THR A O 1
ATOM 646 N N . GLY A 1 85 ? 7.124 5.198 -7.486 1.00 94.75 85 GLY A N 1
ATOM 647 C CA . GLY A 1 85 ? 8.105 6.278 -7.533 1.00 94.75 85 GLY A CA 1
ATOM 648 C C . GLY A 1 85 ? 9.327 6.002 -6.660 1.00 94.75 85 GLY A C 1
ATOM 649 O O . GLY A 1 85 ? 9.708 4.860 -6.424 1.00 94.75 85 GLY A O 1
ATOM 650 N N . ASN A 1 86 ? 9.971 7.070 -6.183 1.00 96.44 86 ASN A N 1
ATOM 651 C CA . ASN A 1 86 ? 11.216 6.983 -5.420 1.00 96.44 86 ASN A CA 1
ATOM 652 C C . ASN A 1 86 ? 11.063 6.145 -4.136 1.00 96.44 86 ASN A C 1
ATOM 654 O O . ASN A 1 86 ? 10.124 6.348 -3.370 1.00 96.44 86 ASN A O 1
ATOM 658 N N . VAL A 1 87 ? 12.041 5.289 -3.837 1.00 95.50 87 VAL A N 1
ATOM 659 C CA . VAL A 1 87 ? 12.042 4.426 -2.642 1.00 95.50 87 VAL A CA 1
ATOM 660 C C . VAL A 1 87 ? 11.835 5.169 -1.318 1.00 95.50 87 VAL A C 1
ATOM 662 O O . VAL A 1 87 ? 11.158 4.664 -0.428 1.00 95.50 87 VAL A O 1
ATOM 665 N N . THR A 1 88 ? 12.345 6.395 -1.180 1.00 95.50 88 THR A N 1
ATOM 666 C CA . THR A 1 88 ? 12.158 7.195 0.044 1.00 95.50 88 THR A CA 1
ATOM 667 C C . THR A 1 88 ? 10.687 7.526 0.295 1.00 95.50 88 THR A C 1
ATOM 669 O O . THR A 1 88 ? 10.265 7.642 1.446 1.00 95.50 88 THR A O 1
ATOM 672 N N . ARG A 1 89 ? 9.876 7.615 -0.768 1.00 96.56 89 ARG A N 1
ATOM 673 C CA . ARG A 1 89 ? 8.435 7.842 -0.660 1.00 96.56 89 ARG A CA 1
ATOM 674 C C . ARG A 1 89 ? 7.705 6.626 -0.096 1.00 96.56 89 ARG A C 1
ATOM 676 O O . ARG A 1 89 ? 6.763 6.836 0.652 1.00 96.56 89 ARG A O 1
ATOM 683 N N . ALA A 1 90 ? 8.188 5.401 -0.320 1.00 97.38 90 ALA A N 1
ATOM 684 C CA . ALA A 1 90 ? 7.601 4.205 0.295 1.00 97.38 90 ALA A CA 1
ATOM 685 C C . ALA A 1 90 ? 7.698 4.247 1.827 1.00 97.38 90 ALA A C 1
ATOM 687 O O . ALA A 1 90 ? 6.724 3.973 2.523 1.00 97.38 90 ALA A O 1
ATOM 688 N N . PHE A 1 91 ? 8.844 4.670 2.369 1.00 97.19 91 PHE A N 1
ATOM 689 C CA . PHE A 1 91 ? 8.998 4.854 3.816 1.00 97.19 91 PHE A CA 1
ATOM 690 C C . PHE A 1 91 ? 8.159 6.014 4.345 1.00 97.19 91 PHE A C 1
ATOM 692 O O . PHE A 1 91 ? 7.611 5.931 5.441 1.00 97.19 91 PHE A O 1
ATOM 699 N N . TYR A 1 92 ? 7.999 7.072 3.551 1.00 97.12 92 TYR A N 1
ATOM 700 C CA . TYR A 1 92 ? 7.075 8.145 3.892 1.00 97.12 92 TYR A CA 1
ATOM 701 C C . TYR A 1 92 ? 5.620 7.659 3.936 1.00 97.12 92 TYR A C 1
ATOM 703 O O . TYR A 1 92 ? 4.882 8.036 4.840 1.00 97.12 92 TYR A O 1
ATOM 711 N N . ASP A 1 93 ? 5.218 6.771 3.027 1.00 98.12 93 ASP A N 1
ATOM 712 C CA . ASP A 1 93 ? 3.887 6.163 3.033 1.00 98.12 93 ASP A CA 1
ATOM 713 C C . ASP A 1 93 ? 3.680 5.238 4.243 1.00 98.12 93 ASP A C 1
ATOM 715 O O . ASP A 1 93 ? 2.619 5.283 4.863 1.00 98.12 93 ASP A O 1
ATOM 719 N N . LEU A 1 94 ? 4.705 4.491 4.671 1.00 98.19 94 LEU A N 1
ATOM 720 C CA . LEU A 1 94 ? 4.660 3.742 5.935 1.00 98.19 94 LEU A CA 1
ATOM 721 C C . LEU A 1 94 ? 4.432 4.664 7.143 1.00 98.19 94 LEU A C 1
ATOM 723 O O . LEU A 1 94 ? 3.649 4.325 8.029 1.00 98.19 94 LEU A O 1
ATOM 727 N N . LEU A 1 95 ? 5.058 5.847 7.170 1.00 98.06 95 LEU A N 1
ATOM 728 C CA . LEU A 1 95 ? 4.815 6.843 8.220 1.00 98.06 95 LEU A CA 1
ATOM 729 C C . LEU A 1 95 ? 3.394 7.415 8.154 1.00 98.06 95 LEU A C 1
ATOM 731 O O . LEU A 1 95 ? 2.764 7.577 9.197 1.00 98.06 95 LEU A O 1
ATOM 735 N N . LYS A 1 96 ? 2.854 7.674 6.955 1.00 98.19 96 LYS A N 1
ATOM 736 C CA . LYS A 1 96 ? 1.448 8.088 6.798 1.00 98.19 96 LYS A CA 1
ATOM 737 C C . LYS A 1 96 ? 0.503 7.041 7.384 1.00 98.19 96 LYS A C 1
ATOM 739 O O . LYS A 1 96 ? -0.376 7.390 8.167 1.00 98.19 96 LYS A O 1
ATOM 744 N N . PHE A 1 97 ? 0.708 5.765 7.054 1.00 98.50 97 PHE A N 1
ATOM 745 C CA . PHE A 1 97 ? -0.093 4.676 7.608 1.00 98.50 97 PHE A CA 1
ATOM 746 C C . PHE A 1 97 ? 0.050 4.566 9.123 1.00 98.50 97 PHE A C 1
ATOM 748 O O . PHE A 1 97 ? -0.953 4.410 9.812 1.00 98.50 97 PHE A O 1
ATOM 755 N N . GLN A 1 98 ? 1.267 4.710 9.651 1.00 98.19 98 GLN A N 1
ATOM 756 C CA . GLN A 1 98 ? 1.501 4.718 11.092 1.00 98.19 98 GLN A CA 1
ATOM 757 C C . GLN A 1 98 ? 0.702 5.831 11.783 1.00 98.19 98 GLN A C 1
ATOM 759 O O . GLN A 1 98 ? 0.050 5.572 12.789 1.00 98.19 98 GLN A O 1
ATOM 764 N N . VAL A 1 99 ? 0.696 7.047 11.228 1.00 97.75 99 VAL A N 1
ATOM 765 C CA . VAL A 1 99 ? -0.105 8.167 11.749 1.00 97.75 99 VAL A CA 1
ATOM 766 C C . VAL A 1 99 ? -1.595 7.832 11.704 1.00 97.75 99 VAL A C 1
ATOM 768 O O . VAL A 1 99 ? -2.273 7.939 12.721 1.00 97.75 99 VAL A O 1
ATOM 771 N N . MET A 1 100 ? -2.111 7.366 10.563 1.00 98.12 100 MET A N 1
ATOM 772 C CA . MET A 1 100 ? -3.525 6.988 10.445 1.00 98.12 100 MET A CA 1
ATOM 773 C C . MET A 1 100 ? -3.914 5.893 11.448 1.00 98.12 100 MET A C 1
ATOM 775 O O . MET A 1 100 ? -5.001 5.941 12.016 1.00 98.12 100 MET A O 1
ATOM 779 N N . HIS A 1 101 ? -3.032 4.926 11.687 1.00 98.31 101 HIS A N 1
ATOM 780 C CA . HIS A 1 101 ? -3.265 3.850 12.642 1.00 98.31 101 HIS A CA 1
ATOM 781 C C . HIS A 1 101 ? -3.295 4.354 14.090 1.00 98.31 101 HIS A C 1
ATOM 783 O O . HIS A 1 101 ? -4.216 4.024 14.827 1.00 98.31 101 HIS A O 1
ATOM 789 N N . LEU A 1 102 ? -2.345 5.212 14.479 1.00 97.56 102 LEU A N 1
ATOM 790 C CA . LEU A 1 102 ? -2.297 5.815 15.819 1.00 97.56 102 LEU A CA 1
ATOM 791 C C . LEU A 1 102 ? -3.476 6.757 16.111 1.00 97.56 102 LEU A C 1
ATOM 793 O O . LEU A 1 102 ? -3.749 7.043 17.272 1.00 97.56 102 LEU A O 1
ATOM 797 N N . HIS A 1 103 ? -4.160 7.240 15.073 1.00 96.31 103 HIS A N 1
ATOM 798 C CA . HIS A 1 103 ? -5.379 8.047 15.178 1.00 96.31 103 HIS A CA 1
ATOM 799 C C . HIS A 1 103 ? -6.664 7.236 14.954 1.00 96.31 103 HIS A C 1
ATOM 801 O O . HIS A 1 103 ? -7.697 7.814 14.614 1.00 96.31 103 HIS A O 1
ATOM 807 N N . ASP A 1 104 ? -6.605 5.906 15.070 1.00 97.06 104 ASP A N 1
ATOM 808 C CA . ASP A 1 104 ? -7.751 5.006 14.915 1.00 97.06 104 ASP A CA 1
ATOM 809 C C . ASP A 1 104 ? -8.500 5.185 13.583 1.00 97.06 104 ASP A C 1
ATOM 811 O O . ASP A 1 104 ? -9.703 4.932 13.493 1.00 97.06 104 ASP A O 1
ATOM 815 N N . ARG A 1 105 ? -7.817 5.619 12.518 1.00 97.75 105 ARG A N 1
ATOM 816 C CA . ARG A 1 105 ? -8.406 5.781 11.176 1.00 97.75 105 ARG A CA 1
ATOM 817 C C . ARG A 1 105 ? -8.323 4.508 10.347 1.00 97.75 105 ARG A C 1
ATOM 819 O O . ARG A 1 105 ? -9.195 4.290 9.506 1.00 97.75 105 ARG A O 1
ATOM 826 N N . ILE A 1 106 ? -7.287 3.701 10.569 1.00 98.50 106 ILE A N 1
ATOM 827 C CA . ILE A 1 106 ? -7.081 2.412 9.906 1.00 98.50 106 ILE A CA 1
ATOM 828 C C . ILE A 1 106 ? -6.641 1.342 10.906 1.00 98.50 106 ILE A C 1
ATOM 830 O O . ILE A 1 106 ? -5.914 1.624 11.858 1.00 98.50 106 ILE A O 1
ATOM 834 N N . ASP A 1 107 ? -7.031 0.102 10.640 1.00 98.56 107 ASP A N 1
ATOM 835 C CA . ASP A 1 107 ? -6.599 -1.080 11.388 1.00 98.56 107 ASP A CA 1
ATOM 836 C C . ASP A 1 107 ? -5.475 -1.828 10.663 1.00 98.56 107 ASP A C 1
ATOM 838 O O . ASP A 1 107 ? -4.702 -2.547 11.292 1.00 98.56 107 ASP A O 1
ATOM 842 N N . ALA A 1 108 ? -5.373 -1.652 9.343 1.00 98.69 108 ALA A N 1
ATOM 843 C CA . ALA A 1 108 ? -4.300 -2.195 8.525 1.00 98.69 108 ALA A CA 1
ATOM 844 C C . ALA A 1 108 ? -4.002 -1.303 7.317 1.00 98.69 108 ALA A C 1
ATOM 846 O O . ALA A 1 108 ? -4.806 -0.455 6.918 1.00 98.69 108 ALA A O 1
ATOM 847 N N . ALA A 1 109 ? -2.839 -1.526 6.722 1.00 98.75 109 ALA A N 1
ATOM 848 C CA . ALA A 1 109 ? -2.400 -0.868 5.507 1.00 98.75 109 ALA A CA 1
ATOM 849 C C . ALA A 1 109 ? -2.010 -1.878 4.425 1.00 98.75 109 ALA A C 1
ATOM 851 O O . ALA A 1 109 ? -1.548 -2.980 4.720 1.00 98.75 109 ALA A O 1
ATOM 852 N N . VAL A 1 110 ? -2.148 -1.463 3.171 1.00 98.81 110 VAL A N 1
ATOM 853 C CA . VAL A 1 110 ? -1.628 -2.151 1.993 1.00 98.81 110 VAL A CA 1
ATOM 854 C C . VAL A 1 110 ? -0.652 -1.220 1.283 1.00 98.81 110 VAL A C 1
ATOM 856 O O . VAL A 1 110 ? -1.011 -0.113 0.876 1.00 98.81 110 VAL A O 1
ATOM 859 N N . LEU A 1 111 ? 0.587 -1.673 1.119 1.00 98.81 111 LEU A N 1
ATOM 860 C CA . LEU A 1 111 ? 1.604 -0.968 0.349 1.00 98.81 111 LEU A CA 1
ATOM 861 C C . LEU A 1 111 ? 1.931 -1.777 -0.904 1.00 98.81 111 LEU A C 1
ATOM 863 O O . LEU A 1 111 ? 2.588 -2.814 -0.828 1.00 98.81 111 LEU A O 1
ATOM 867 N N . VAL A 1 112 ? 1.483 -1.285 -2.055 1.00 98.56 112 VAL A N 1
ATOM 868 C CA . VAL A 1 112 ? 1.784 -1.885 -3.356 1.00 98.56 112 VAL A CA 1
ATOM 869 C C . VAL A 1 112 ? 3.063 -1.257 -3.897 1.00 98.56 112 VAL A C 1
ATOM 871 O O . VAL A 1 112 ? 3.144 -0.038 -4.052 1.00 98.56 112 VAL A O 1
ATOM 874 N N . VAL A 1 113 ? 4.064 -2.081 -4.187 1.00 98.38 113 VAL A N 1
ATOM 875 C CA . VAL A 1 113 ? 5.362 -1.682 -4.751 1.00 98.38 113 VAL A CA 1
ATOM 876 C C . VAL A 1 113 ? 5.748 -2.654 -5.861 1.00 98.38 113 VAL A C 1
ATOM 878 O O . VAL A 1 113 ? 5.329 -3.806 -5.821 1.00 98.38 113 VAL A O 1
ATOM 881 N N . PRO A 1 114 ? 6.545 -2.251 -6.858 1.00 97.62 114 PRO A N 1
ATOM 882 C CA . PRO A 1 114 ? 7.035 -3.201 -7.846 1.00 97.62 114 PRO A CA 1
ATOM 883 C C . PRO A 1 114 ? 8.030 -4.198 -7.224 1.00 97.62 114 PRO A C 1
ATOM 885 O O . PRO A 1 114 ? 8.682 -3.908 -6.212 1.00 97.62 114 PRO A O 1
ATOM 888 N N . THR A 1 115 ? 8.183 -5.370 -7.839 1.00 97.25 115 THR A N 1
ATOM 889 C CA . THR A 1 115 ? 9.308 -6.279 -7.558 1.00 97.25 115 THR A CA 1
ATOM 890 C C . THR A 1 115 ? 10.640 -5.609 -7.911 1.00 97.25 115 THR A C 1
ATOM 892 O O . THR A 1 115 ? 10.695 -4.533 -8.522 1.00 97.25 115 THR A O 1
ATOM 895 N N . HIS A 1 116 ? 11.762 -6.237 -7.553 1.00 95.00 116 HIS A N 1
ATOM 896 C CA . HIS A 1 116 ? 13.067 -5.724 -7.968 1.00 95.00 116 HIS A CA 1
ATOM 897 C C . HIS A 1 116 ? 13.203 -5.647 -9.503 1.00 95.00 116 HIS A C 1
ATOM 899 O O . HIS A 1 116 ? 13.679 -4.626 -10.007 1.00 95.00 116 HIS A O 1
ATOM 905 N N . GLY A 1 117 ? 12.738 -6.663 -10.240 1.00 93.75 117 GLY A N 1
ATOM 906 C CA . GLY A 1 117 ? 12.738 -6.687 -11.709 1.00 93.75 117 GLY A CA 1
ATOM 907 C C . GLY A 1 117 ? 11.916 -5.543 -12.306 1.00 93.75 117 GLY A C 1
ATOM 908 O O . GLY A 1 117 ? 12.471 -4.680 -12.995 1.00 93.75 117 GLY A O 1
ATOM 909 N N . ALA A 1 118 ? 10.637 -5.459 -11.932 1.00 94.81 118 ALA A N 1
ATOM 910 C CA . ALA A 1 118 ? 9.735 -4.396 -12.369 1.00 94.81 118 ALA A CA 1
ATOM 911 C C . ALA A 1 118 ? 10.262 -2.996 -12.022 1.00 94.81 118 ALA A C 1
ATOM 913 O O . ALA A 1 118 ? 10.211 -2.080 -12.844 1.00 94.81 118 ALA A O 1
ATOM 914 N N . SER A 1 119 ? 10.845 -2.812 -10.832 1.00 95.62 119 SER A N 1
ATOM 915 C CA . SER A 1 119 ? 11.377 -1.508 -10.415 1.00 95.62 119 SER A CA 1
ATOM 916 C C . SER A 1 119 ? 12.475 -0.995 -11.355 1.00 95.62 119 SER A C 1
ATOM 918 O O . SER A 1 119 ? 12.508 0.198 -11.662 1.00 95.62 119 SER A O 1
ATOM 920 N N . ARG A 1 120 ? 13.328 -1.894 -11.872 1.00 95.00 120 ARG A N 1
ATOM 921 C CA . ARG A 1 120 ? 14.397 -1.559 -12.827 1.00 95.00 120 ARG A CA 1
ATOM 922 C C . ARG A 1 120 ? 13.847 -1.199 -14.202 1.00 95.00 120 ARG A C 1
ATOM 924 O O . ARG A 1 120 ? 14.427 -0.341 -14.869 1.00 95.00 120 ARG A O 1
ATOM 931 N N . ALA A 1 121 ? 12.748 -1.828 -14.613 1.00 94.06 121 ALA A N 1
ATOM 932 C CA . ALA A 1 121 ? 12.062 -1.499 -15.857 1.00 94.06 121 ALA A CA 1
ATOM 933 C C . ALA A 1 121 ? 11.379 -0.120 -15.784 1.00 94.06 121 ALA A C 1
ATOM 935 O O . ALA A 1 121 ? 11.432 0.656 -16.740 1.00 94.06 121 ALA A O 1
ATOM 936 N N . LEU A 1 122 ? 10.805 0.227 -14.626 1.00 93.81 122 LEU A N 1
ATOM 937 C CA . LEU A 1 122 ? 10.134 1.510 -14.392 1.00 93.81 122 LEU A CA 1
ATOM 938 C C . LEU A 1 122 ? 11.108 2.694 -14.303 1.00 93.81 122 LEU A C 1
ATOM 940 O O . LEU A 1 122 ? 10.799 3.783 -14.798 1.00 93.81 122 LEU A O 1
ATOM 944 N N . GLY A 1 123 ? 12.288 2.509 -13.703 1.00 93.06 123 GLY A N 1
ATOM 945 C CA . GLY A 1 123 ? 13.294 3.566 -13.633 1.00 93.06 123 GLY A CA 1
ATOM 946 C C . GLY A 1 123 ? 14.388 3.366 -12.586 1.00 93.06 123 GLY A C 1
ATOM 947 O O . GLY A 1 123 ? 14.630 2.276 -12.077 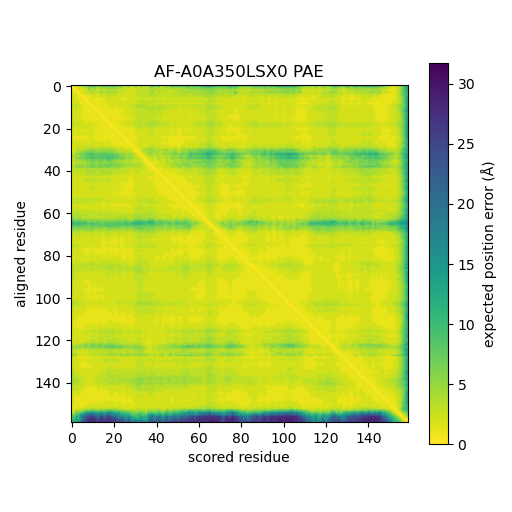1.00 93.06 123 GLY A O 1
ATOM 948 N N . SER A 1 124 ? 15.072 4.463 -12.261 1.00 90.44 124 SER A N 1
ATOM 949 C CA . SER A 1 124 ? 16.146 4.481 -11.264 1.00 90.44 124 SER A CA 1
ATOM 950 C C . SER A 1 124 ? 15.611 4.848 -9.881 1.00 90.44 124 SER A C 1
ATOM 952 O O . SER A 1 124 ? 14.811 5.771 -9.744 1.00 90.44 124 SER A O 1
ATOM 954 N N . ASN A 1 125 ? 16.123 4.178 -8.844 1.00 92.69 125 ASN A N 1
ATOM 955 C CA . ASN A 1 125 ? 15.791 4.442 -7.436 1.00 92.69 125 ASN A CA 1
ATOM 956 C C . ASN A 1 125 ? 14.288 4.309 -7.107 1.00 92.69 125 ASN A C 1
ATOM 958 O O . ASN A 1 125 ? 13.775 4.985 -6.211 1.00 92.69 125 ASN A O 1
ATOM 962 N N . ILE A 1 126 ? 13.592 3.445 -7.847 1.00 95.44 126 ILE A N 1
ATOM 963 C CA . ILE A 1 126 ? 12.185 3.126 -7.622 1.00 95.44 126 ILE A CA 1
ATOM 964 C C . ILE A 1 126 ? 12.051 2.266 -6.359 1.00 95.44 126 ILE A C 1
ATOM 966 O O . ILE A 1 126 ? 12.922 1.442 -6.055 1.00 95.44 126 ILE A O 1
ATOM 970 N N . ALA A 1 127 ? 10.981 2.487 -5.594 1.00 94.56 127 ALA A N 1
ATOM 971 C CA . ALA A 1 127 ? 10.606 1.623 -4.483 1.00 94.56 127 ALA A CA 1
ATOM 972 C C . ALA A 1 127 ? 10.522 0.176 -4.969 1.00 94.56 127 ALA A C 1
ATOM 974 O O . ALA A 1 127 ? 9.978 -0.070 -6.034 1.00 94.56 127 ALA A O 1
ATOM 975 N N . ASN A 1 128 ? 11.061 -0.779 -4.217 1.00 96.06 128 ASN A N 1
ATOM 976 C CA . ASN A 1 128 ? 10.947 -2.187 -4.579 1.00 96.06 128 ASN A CA 1
ATOM 977 C C . ASN A 1 128 ? 10.680 -3.050 -3.356 1.00 96.06 128 ASN A C 1
ATOM 979 O O . ASN A 1 128 ? 11.078 -2.707 -2.237 1.00 96.06 128 ASN A O 1
ATOM 983 N N . PHE A 1 129 ? 10.023 -4.173 -3.613 1.00 98.12 129 PHE A N 1
ATOM 984 C CA . PHE A 1 129 ? 9.567 -5.119 -2.611 1.00 98.12 129 PHE A CA 1
ATOM 985 C C . PHE A 1 129 ? 10.673 -5.539 -1.629 1.00 98.12 129 PHE A C 1
ATOM 987 O O . PHE A 1 129 ? 10.536 -5.312 -0.427 1.00 98.12 129 PHE A O 1
ATOM 994 N N . ASN A 1 130 ? 11.802 -6.066 -2.115 1.00 97.19 130 ASN A N 1
ATOM 995 C CA . ASN A 1 130 ? 12.873 -6.612 -1.270 1.00 97.19 130 ASN A CA 1
ATOM 996 C C . ASN A 1 130 ? 13.458 -5.566 -0.316 1.00 97.19 130 ASN A C 1
ATOM 998 O O . ASN A 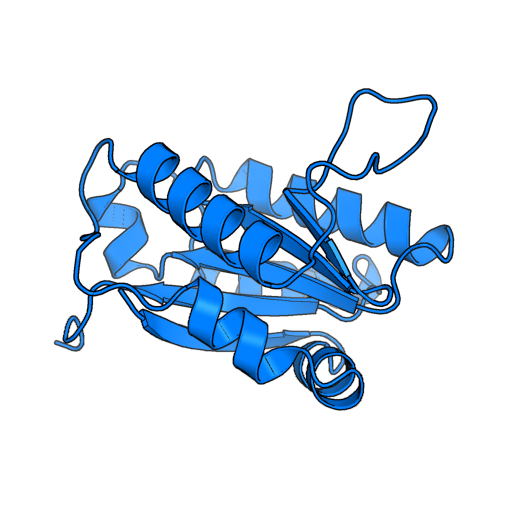1 130 ? 13.723 -5.855 0.851 1.00 97.19 130 ASN A O 1
ATOM 1002 N N . ARG A 1 131 ? 13.684 -4.342 -0.807 1.00 96.06 131 ARG A N 1
ATOM 1003 C CA . ARG A 1 131 ? 14.239 -3.270 0.020 1.00 96.06 131 ARG A CA 1
ATOM 1004 C C . ARG A 1 131 ? 13.241 -2.813 1.078 1.00 96.06 131 ARG A C 1
ATOM 1006 O O . ARG A 1 131 ? 13.608 -2.704 2.246 1.00 96.06 131 ARG A O 1
ATOM 1013 N N . VAL A 1 132 ? 11.992 -2.578 0.676 1.00 97.81 132 VAL A N 1
ATOM 1014 C CA . VAL A 1 132 ? 10.932 -2.115 1.580 1.00 97.81 132 VAL A CA 1
ATOM 1015 C C . VAL A 1 132 ? 10.682 -3.132 2.690 1.00 97.81 132 VAL A C 1
ATOM 1017 O O . VAL A 1 132 ? 10.642 -2.747 3.853 1.00 97.81 132 VAL A O 1
ATOM 1020 N N . THR A 1 133 ? 10.572 -4.422 2.372 1.00 98.06 133 THR A N 1
ATOM 1021 C CA . THR A 1 133 ? 10.290 -5.466 3.373 1.00 98.06 133 THR A CA 1
ATOM 1022 C C . THR A 1 133 ? 11.467 -5.699 4.321 1.00 98.06 133 THR A C 1
ATOM 1024 O O . THR A 1 133 ? 11.266 -5.804 5.533 1.00 98.06 133 THR A O 1
ATOM 1027 N N . LYS A 1 134 ? 12.708 -5.687 3.813 1.00 97.31 134 LYS A N 1
ATOM 1028 C CA . LYS A 1 134 ? 13.918 -5.795 4.644 1.0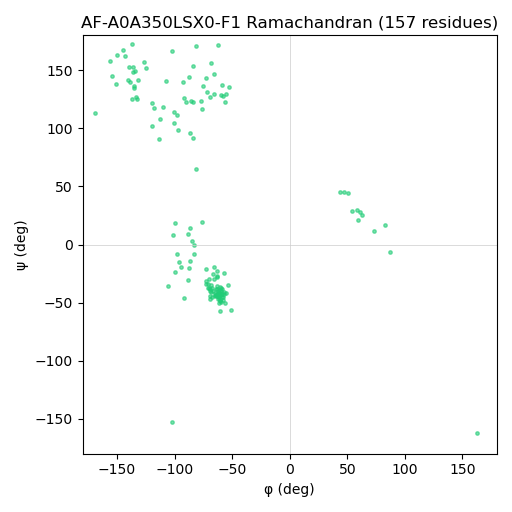0 97.31 134 LYS A CA 1
ATOM 1029 C C . LYS A 1 134 ? 14.029 -4.641 5.642 1.00 97.31 134 LYS A C 1
ATOM 1031 O O . LYS A 1 134 ? 14.277 -4.869 6.826 1.00 97.31 134 LYS A O 1
ATOM 1036 N N . GLU A 1 135 ? 13.843 -3.408 5.176 1.00 96.88 135 GLU A N 1
ATOM 1037 C CA . GLU A 1 135 ? 13.916 -2.218 6.029 1.00 96.88 135 GLU A CA 1
ATOM 1038 C C . GLU A 1 135 ? 12.695 -2.104 6.960 1.00 96.88 135 GLU A C 1
ATOM 1040 O O . GLU A 1 135 ? 12.843 -1.726 8.119 1.00 96.88 135 GLU A O 1
ATOM 1045 N N . LEU A 1 136 ? 11.501 -2.530 6.537 1.00 96.00 136 LEU A N 1
ATOM 1046 C CA . LEU A 1 136 ? 10.339 -2.640 7.428 1.00 96.00 136 LEU A CA 1
ATOM 1047 C C . LEU A 1 136 ? 10.602 -3.619 8.585 1.00 96.00 136 LEU A C 1
ATOM 1049 O O . LEU A 1 136 ? 10.218 -3.345 9.722 1.00 96.00 136 LEU A O 1
ATOM 1053 N N . GLY A 1 137 ? 11.329 -4.712 8.330 1.00 95.00 137 GLY A N 1
ATOM 1054 C CA . GLY A 1 137 ? 11.810 -5.623 9.371 1.00 95.00 137 GLY A CA 1
ATOM 1055 C C . GLY A 1 137 ? 12.736 -4.947 10.391 1.00 95.00 137 GLY A C 1
ATOM 1056 O O . GLY A 1 137 ? 12.608 -5.199 11.592 1.00 95.00 137 GLY A O 1
ATOM 1057 N N . LEU A 1 138 ? 13.618 -4.046 9.940 1.00 95.88 138 LEU A N 1
ATOM 1058 C CA . LEU A 1 138 ? 14.455 -3.215 10.818 1.00 95.88 138 LEU A CA 1
ATOM 1059 C C . LEU A 1 138 ? 13.596 -2.258 11.660 1.00 95.88 138 LEU A C 1
ATOM 1061 O O . LEU A 1 138 ? 13.800 -2.134 12.867 1.00 95.88 138 LEU A O 1
ATOM 1065 N N . PHE A 1 139 ? 12.593 -1.628 11.048 1.00 95.12 139 PHE A N 1
ATOM 1066 C CA . PHE A 1 139 ? 11.710 -0.662 11.705 1.00 95.12 139 PHE A CA 1
ATOM 1067 C C . PHE A 1 139 ? 10.505 -1.291 12.414 1.00 95.12 139 PHE A C 1
ATOM 1069 O O . PHE A 1 139 ? 9.593 -0.571 12.815 1.00 95.12 139 PHE A O 1
ATOM 1076 N N . LYS A 1 140 ? 10.482 -2.612 12.632 1.00 95.56 140 LYS A N 1
ATOM 1077 C CA . LYS A 1 140 ? 9.296 -3.336 13.127 1.00 95.56 140 LYS A CA 1
ATOM 1078 C C . LYS A 1 140 ? 8.734 -2.847 14.467 1.00 95.56 140 LYS A C 1
ATOM 1080 O O . LYS A 1 140 ? 7.567 -3.095 14.770 1.00 95.56 140 LYS A O 1
ATOM 1085 N N . HIS A 1 141 ? 9.560 -2.209 15.297 1.00 95.81 141 HIS A N 1
ATOM 1086 C CA . HIS A 1 141 ? 9.151 -1.635 16.584 1.00 95.81 141 HIS A CA 1
ATOM 1087 C C . HIS A 1 141 ? 8.624 -0.199 16.463 1.00 95.81 141 HIS A C 1
ATOM 1089 O O . HIS A 1 141 ? 7.906 0.247 17.348 1.00 95.81 141 HIS A O 1
ATOM 1095 N N . ILE A 1 142 ? 8.957 0.493 15.372 1.00 96.94 142 ILE A N 1
ATOM 1096 C CA . ILE A 1 142 ? 8.518 1.860 15.070 1.00 96.94 142 ILE A CA 1
ATOM 1097 C C . ILE A 1 142 ? 7.237 1.813 14.234 1.00 96.94 142 ILE A C 1
ATOM 1099 O O . ILE A 1 142 ? 6.267 2.501 14.535 1.00 96.94 142 ILE A O 1
ATOM 1103 N N . ILE A 1 143 ? 7.221 0.964 13.203 1.00 98.06 143 ILE A N 1
ATOM 1104 C CA . ILE A 1 143 ? 6.044 0.712 12.377 1.00 98.06 143 ILE A CA 1
ATOM 1105 C C . ILE A 1 143 ? 5.222 -0.384 13.055 1.00 98.06 143 ILE A C 1
ATOM 1107 O O . ILE A 1 143 ? 5.512 -1.579 12.937 1.00 98.06 143 ILE A O 1
ATOM 1111 N N . THR A 1 144 ? 4.221 0.031 13.826 1.00 98.25 144 THR A N 1
ATOM 1112 C CA . THR A 1 144 ? 3.317 -0.862 14.558 1.00 98.25 144 THR A CA 1
ATOM 1113 C C . THR A 1 144 ? 2.041 -1.176 13.794 1.00 98.25 144 THR A C 1
ATOM 1115 O O . THR A 1 144 ? 1.421 -2.191 14.105 1.00 98.25 144 THR A O 1
ATOM 1118 N N . VAL A 1 145 ? 1.680 -0.366 12.793 1.00 98.50 145 VAL A N 1
ATOM 1119 C CA . VAL A 1 145 ? 0.531 -0.638 11.921 1.00 98.50 145 VAL A CA 1
ATOM 1120 C C . VAL A 1 145 ? 0.684 -2.004 11.228 1.00 98.50 145 VAL A C 1
ATOM 1122 O O . VAL A 1 145 ? 1.731 -2.262 10.620 1.00 98.50 145 VAL A O 1
ATOM 1125 N N . PRO A 1 146 ? -0.325 -2.895 11.301 1.00 98.62 146 PRO A N 1
ATOM 1126 C CA . PRO A 1 146 ? -0.382 -4.092 10.468 1.00 98.62 146 PRO A CA 1
ATOM 1127 C C . PRO A 1 146 ? -0.315 -3.704 8.991 1.00 98.62 146 PRO A C 1
ATOM 1129 O O . PRO A 1 146 ? -1.129 -2.915 8.516 1.00 98.62 146 PRO A O 1
ATOM 1132 N N . CYS A 1 147 ? 0.667 -4.222 8.258 1.00 98.69 147 CYS A N 1
ATOM 1133 C CA . CYS A 1 147 ? 0.914 -3.805 6.880 1.00 98.69 147 CYS A CA 1
ATOM 1134 C C . CYS A 1 147 ? 1.109 -5.016 5.973 1.00 98.69 147 CYS A C 1
ATOM 1136 O O . CYS A 1 147 ? 1.939 -5.884 6.238 1.00 98.69 147 CYS A O 1
ATOM 1138 N N . TRP A 1 148 ? 0.340 -5.065 4.895 1.00 98.75 148 TRP A N 1
ATOM 1139 C CA . TRP A 1 148 ? 0.528 -6.010 3.813 1.00 98.75 148 TRP A CA 1
ATOM 1140 C C . TRP A 1 148 ? 1.302 -5.328 2.687 1.00 98.75 148 TRP A C 1
ATOM 1142 O O . TRP A 1 148 ? 0.798 -4.413 2.036 1.00 98.75 148 TRP A O 1
ATOM 1152 N N . VAL A 1 149 ? 2.542 -5.759 2.465 1.00 98.69 149 VAL A N 1
ATOM 1153 C CA . VAL A 1 149 ? 3.340 -5.295 1.329 1.00 98.69 149 VAL A CA 1
ATOM 1154 C C . VAL A 1 149 ? 3.117 -6.255 0.168 1.00 98.69 149 VAL A C 1
ATOM 1156 O O . VAL A 1 149 ? 3.297 -7.465 0.324 1.00 98.69 149 VAL A O 1
ATOM 1159 N N . LEU A 1 150 ? 2.730 -5.710 -0.983 1.00 98.50 150 LEU A N 1
ATOM 1160 C CA . LEU A 1 150 ? 2.426 -6.458 -2.197 1.00 98.50 150 LEU A CA 1
ATOM 1161 C C . LEU A 1 150 ? 3.398 -6.054 -3.306 1.00 98.50 150 LEU A C 1
ATOM 1163 O O . LEU A 1 150 ? 3.435 -4.889 -3.704 1.00 98.50 150 LEU A O 1
ATOM 1167 N N . GLY A 1 151 ? 4.186 -7.018 -3.775 1.00 98.12 151 GLY A N 1
ATOM 1168 C CA . GLY A 1 151 ? 5.074 -6.895 -4.924 1.00 98.12 151 GLY A CA 1
ATOM 1169 C C . GLY A 1 151 ? 4.309 -7.144 -6.219 1.00 98.12 151 GLY A C 1
ATOM 1170 O O . GLY A 1 151 ? 3.729 -8.218 -6.371 1.00 98.12 151 GLY A O 1
ATOM 1171 N N . ILE A 1 152 ? 4.310 -6.179 -7.139 1.00 96.94 152 ILE A N 1
ATOM 1172 C CA . ILE A 1 152 ? 3.698 -6.311 -8.471 1.00 96.94 152 ILE A CA 1
ATOM 1173 C C . ILE A 1 152 ? 4.756 -6.443 -9.564 1.00 96.94 152 ILE A C 1
ATOM 1175 O O . ILE A 1 152 ? 5.781 -5.756 -9.527 1.00 96.94 152 ILE A O 1
ATOM 1179 N N . ASP A 1 153 ? 4.485 -7.298 -10.542 1.00 94.56 153 ASP A N 1
ATOM 1180 C CA . ASP A 1 153 ? 5.352 -7.518 -11.701 1.00 94.56 153 ASP A CA 1
ATOM 1181 C C . ASP A 1 153 ? 4.544 -7.617 -13.001 1.00 94.56 153 ASP A C 1
ATOM 1183 O O . ASP A 1 153 ? 3.308 -7.607 -12.997 1.00 94.56 153 ASP A O 1
ATOM 1187 N N . GLU A 1 154 ? 5.245 -7.663 -14.127 1.00 88.69 154 GLU A N 1
ATOM 1188 C CA . GLU A 1 154 ? 4.659 -8.006 -15.416 1.00 88.69 154 GLU A CA 1
ATOM 1189 C C . GLU A 1 154 ? 4.169 -9.462 -15.425 1.00 88.69 154 GLU A C 1
ATOM 1191 O O . GLU A 1 154 ? 4.726 -10.337 -14.765 1.00 88.69 154 GLU A O 1
ATOM 1196 N N . GLU A 1 155 ? 3.085 -9.710 -16.154 1.00 74.62 155 GLU A N 1
ATOM 1197 C CA . GLU A 1 155 ? 2.439 -11.024 -16.191 1.00 74.62 155 GLU A CA 1
ATOM 1198 C C . GLU A 1 155 ? 3.323 -12.030 -16.922 1.00 74.62 155 GLU A C 1
ATOM 1200 O O . GLU A 1 155 ? 3.779 -11.759 -18.034 1.00 74.62 155 GLU A O 1
ATOM 1205 N N . GLY A 1 156 ? 3.600 -13.173 -16.291 1.00 64.25 156 GLY A N 1
ATOM 1206 C CA . GLY A 1 156 ? 4.531 -14.159 -16.851 1.00 64.25 156 GLY A CA 1
ATOM 1207 C C . GLY A 1 156 ? 6.010 -13.750 -16.775 1.00 64.25 156 GLY A C 1
ATOM 1208 O O . GLY A 1 156 ? 6.855 -14.416 -17.371 1.00 64.25 156 GLY A O 1
ATOM 1209 N N . GLY A 1 157 ? 6.344 -12.699 -16.017 1.00 51.16 157 GLY A N 1
ATOM 1210 C CA . GLY A 1 157 ? 7.707 -12.200 -15.786 1.00 51.16 157 GLY A CA 1
ATOM 1211 C C . GLY A 1 157 ? 8.552 -13.024 -14.804 1.00 51.16 157 GLY A C 1
ATOM 1212 O O . GLY A 1 157 ? 9.533 -12.516 -14.264 1.00 51.16 157 GLY A O 1
ATOM 1213 N N . GLY A 1 158 ? 8.187 -14.283 -14.552 1.00 43.72 158 GLY A N 1
ATOM 1214 C CA . GLY A 1 158 ? 9.018 -15.232 -13.817 1.00 43.72 158 GLY A CA 1
ATOM 1215 C C . GLY A 1 158 ? 10.021 -15.901 -14.754 1.00 43.72 158 GLY A C 1
ATOM 1216 O O . GLY A 1 158 ? 9.700 -16.928 -15.351 1.00 43.72 158 GLY A O 1
ATOM 1217 N N . ALA A 1 159 ? 11.217 -15.323 -14.870 1.00 32.84 159 ALA A N 1
ATOM 1218 C CA . ALA A 1 159 ? 12.402 -16.000 -15.401 1.00 32.84 159 ALA A CA 1
ATOM 1219 C C . ALA A 1 159 ? 13.394 -16.286 -14.268 1.00 32.84 159 ALA A C 1
ATOM 1221 O O . ALA A 1 159 ? 13.690 -15.343 -13.495 1.00 32.84 159 ALA A O 1
#

Sequence (159 aa):
MEAAETFSHRYGQEVVKARALRDEVLASVSSDEIGMARGHASRINEAIRSRLASSGWALDPRVHTGFNLDVNAIKDRVGLTVQTGNVTRAFYDLLKFQVMHLHDRIDAAVLVVPTHGASRALGSNIANFNRVTKELGLFKHIITVPCWVLGIDEEGGGA

pLDDT: mean 94.71, std 8.46, range [32.84, 98.81]

Mean predicted aligned error: 3.22 Å

Secondary structure (DSSP, 8-state):
-EEEEEEEETTHHHHHHHTT-HHHHHHHH--TT----TT-HHHHHHHHHHHHHHTTPEES-BS-TTS--B-SEEETTEEEEE--SBHHHHHHHHHHHHHHHHTTS-SEEEEEEE-HHHHHHH-SSB--HHHHHHHHHHTTTT--S-EEEEEEE-TT---

Nearest PDB structures (foldseek):
  1sdo-assembly1_A-2  TM=8.222E-01  e=5.926E-11  Geobacillus stearothermophilus
  2bam-assembly1_B  TM=8.149E-01  e=1.936E-10  Bacillus amyloliquefaciens
  1bhm-assembly1_A  TM=7.796E-01  e=5.544E-10  Bacillus amyloliquefaciens
  3odh-assembly2_E  TM=7.160E-01  e=4.551E-10  Oceanobacter kriegii
  1bam-assembly1_A-2  TM=7.373E-01  e=9.375E-09  Bacillus amyloliquefaciens

Solvent-accessible surface area (backbone atoms only — not comparable to full-atom values): 8185 Å² total; per-residue (Å²): 27,31,80,74,45,79,46,62,40,81,52,7,47,57,53,38,42,76,69,70,42,46,65,58,54,52,56,29,54,46,35,90,89,52,68,63,34,65,79,34,44,63,57,54,44,50,53,30,51,54,41,35,45,76,73,67,29,45,64,57,47,65,54,44,95,92,50,103,43,63,42,54,27,35,47,95,39,32,37,33,36,70,36,60,48,51,36,70,52,49,58,50,49,52,51,46,46,34,50,23,31,78,66,74,59,27,73,26,33,37,42,36,21,22,26,64,69,32,18,59,39,39,42,82,67,32,18,25,34,68,61,53,55,55,50,46,62,73,39,46,86,76,52,72,49,16,27,20,39,36,13,33,31,43,67,88,66,83,125

Foldseek 3Di:
DFFDDKDWQPNQLVVCVVVVCNVLLRVLQDDQPQAQAAPCLVVSQVSSLVSCVVVVWDAFDDLDPVDPDGAGTDDPQETEHEFFAAQVVLVVVLVSLQSCVVVVSHQAYEYEAAAPVSSVRHHPRGHHDVVSNVVCVVCSVVRVHTYMYTHDHRPPPPD

Radius of gyration: 14.29 Å; Cα contacts (8 Å, |Δi|>4): 321; chains: 1; bounding box: 32×36×37 Å